Protein AF-A0A674E8T4-F1 (afdb_monomer_lite)

Organism: Salmo trutta (NCBI:txid8032)

Secondary structure (DSSP, 8-state):
------------------------HHHHHHHHHHHHHHTTT-HHHHHHHHHHHHHHHHHHHHHHHHHHHHHTT-HHHHHHHHHHHHHSS-HHHHHHHHHHHHTT-HHHHHHHHHHHHHHHHHHHT-

pLDDT: mean 82.98, std 20.86, range [30.05, 98.19]

Sequence (126 aa):
MIVTDYTLANHSVIPLTPFSTVSNRFCDDWIQAFLNAAERCNPFLLRQILENFKLKAIQDMNSLKRFIRQAESSHYALFRCCQFLQGCGNGDVLLQNAHAEHRDLPEACSIIRVLDEFLSEQQSFC

InterPro domains:
  IPR028280 Protein Njmu-R1 [PF15053] (21-121)
  IPR028280 Protein Njmu-R1 [PTHR14416] (21-124)

Structure (mmCIF, N/CA/C/O backbone):
data_AF-A0A674E8T4-F1
#
_entry.id   AF-A0A674E8T4-F1
#
loop_
_atom_site.group_PDB
_atom_site.id
_atom_site.type_symbol
_atom_site.label_atom_id
_atom_site.label_alt_id
_atom_site.label_comp_id
_atom_site.label_asym_id
_atom_site.label_entity_id
_atom_site.label_seq_id
_atom_site.pdbx_PDB_ins_code
_atom_site.Cartn_x
_atom_site.Cartn_y
_atom_site.Cartn_z
_atom_site.occupancy
_atom_site.B_iso_or_equiv
_atom_site.auth_seq_id
_atom_site.auth_comp_id
_atom_site.auth_asym_id
_atom_site.auth_atom_id
_atom_site.pdbx_PDB_model_num
ATOM 1 N N . MET A 1 1 ? 19.317 -39.666 -44.380 1.00 34.00 1 MET A N 1
ATOM 2 C CA . MET A 1 1 ? 19.408 -38.211 -44.625 1.00 34.00 1 MET A CA 1
ATOM 3 C C . MET A 1 1 ? 18.733 -37.553 -43.428 1.00 34.00 1 MET A C 1
ATOM 5 O O . MET A 1 1 ? 17.525 -37.670 -43.344 1.00 34.00 1 MET A O 1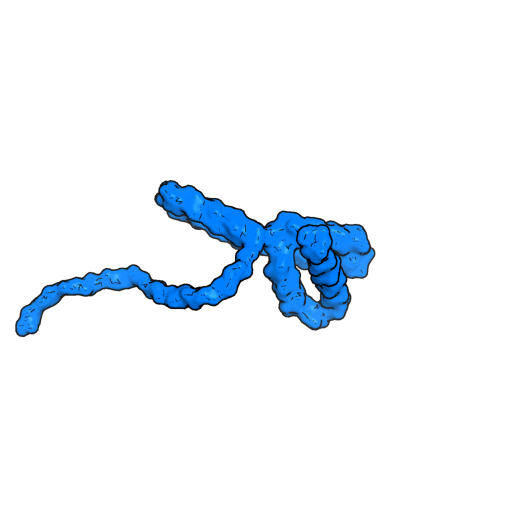
ATOM 9 N N . ILE A 1 2 ? 19.403 -37.129 -42.344 1.00 30.05 2 ILE A N 1
ATOM 10 C CA . ILE A 1 2 ? 20.431 -36.063 -42.214 1.00 30.05 2 ILE A CA 1
ATOM 11 C C . ILE A 1 2 ? 20.146 -34.936 -43.229 1.00 30.05 2 ILE A C 1
ATOM 13 O O . ILE A 1 2 ? 20.113 -35.242 -44.416 1.00 30.05 2 ILE A O 1
ATOM 17 N N . VAL A 1 3 ? 19.867 -33.675 -42.881 1.00 35.62 3 VAL A N 1
ATOM 18 C CA . VAL A 1 3 ? 20.483 -32.760 -41.897 1.00 35.62 3 VAL A CA 1
ATOM 19 C C . VAL A 1 3 ? 19.523 -31.565 -41.639 1.00 35.62 3 VAL A C 1
ATOM 21 O O . VAL A 1 3 ? 18.825 -31.173 -42.568 1.00 35.62 3 VAL A O 1
ATOM 24 N N . THR A 1 4 ? 19.512 -31.099 -40.376 1.00 40.00 4 THR A N 1
ATOM 25 C CA . THR A 1 4 ? 19.314 -29.765 -39.716 1.00 40.00 4 THR A CA 1
ATOM 26 C C . THR A 1 4 ? 18.826 -28.527 -40.519 1.00 40.00 4 THR A C 1
ATOM 28 O O . THR A 1 4 ? 18.870 -28.521 -41.737 1.00 40.00 4 THR A O 1
ATOM 31 N N . ASP A 1 5 ? 18.296 -27.409 -39.994 1.00 35.19 5 ASP A N 1
ATOM 32 C CA . ASP A 1 5 ? 18.334 -26.626 -38.736 1.00 35.19 5 ASP A CA 1
ATOM 33 C C . ASP A 1 5 ? 17.021 -25.785 -38.706 1.00 35.19 5 ASP A C 1
ATOM 35 O O . ASP A 1 5 ? 16.486 -25.474 -39.765 1.00 35.19 5 ASP A O 1
ATOM 39 N N . TYR A 1 6 ? 16.352 -25.468 -37.591 1.00 40.97 6 TYR A N 1
ATOM 40 C CA . TYR A 1 6 ? 16.745 -24.453 -36.608 1.00 40.97 6 TYR A CA 1
ATOM 41 C C . TYR A 1 6 ? 16.170 -24.791 -35.221 1.00 40.97 6 TYR A C 1
ATOM 43 O O . TYR A 1 6 ? 14.980 -24.621 -34.949 1.00 40.97 6 TYR A O 1
ATOM 51 N N . THR A 1 7 ? 17.036 -25.230 -34.314 1.00 38.22 7 THR A N 1
ATOM 52 C CA . THR A 1 7 ? 16.816 -25.169 -32.864 1.00 38.22 7 THR A CA 1
ATOM 53 C C . THR A 1 7 ? 17.249 -23.814 -32.306 1.00 38.22 7 THR A C 1
ATOM 55 O O . THR A 1 7 ? 18.311 -23.334 -32.687 1.00 38.22 7 THR A O 1
ATOM 58 N N . LEU A 1 8 ? 16.461 -23.278 -31.363 1.00 35.38 8 LEU A N 1
ATOM 59 C CA . LEU A 1 8 ? 16.812 -22.637 -30.072 1.00 35.38 8 LEU A CA 1
ATOM 60 C C . LEU A 1 8 ? 15.807 -21.504 -29.778 1.00 35.38 8 LEU A C 1
ATOM 62 O O . LEU A 1 8 ? 15.849 -20.448 -30.388 1.00 35.38 8 LEU A O 1
ATOM 66 N N . ALA A 1 9 ? 14.751 -21.773 -29.012 1.00 36.78 9 ALA A N 1
ATOM 67 C CA . ALA A 1 9 ? 14.714 -21.773 -27.543 1.00 36.78 9 ALA A CA 1
ATOM 68 C C . ALA A 1 9 ? 14.364 -20.392 -26.955 1.00 36.78 9 ALA A C 1
ATOM 70 O O . ALA A 1 9 ? 14.986 -19.386 -27.268 1.00 36.78 9 ALA A O 1
ATOM 71 N N . ASN A 1 10 ? 13.414 -20.427 -26.016 1.00 38.53 10 ASN A N 1
ATOM 72 C CA . ASN A 1 10 ? 13.090 -19.411 -25.014 1.00 38.53 10 ASN A CA 1
ATOM 73 C C . ASN A 1 10 ? 12.422 -18.117 -25.495 1.00 38.53 10 ASN A C 1
ATOM 75 O O . ASN A 1 10 ? 13.070 -17.133 -25.808 1.00 38.53 10 ASN A O 1
ATOM 79 N N . HIS A 1 11 ? 11.101 -18.062 -25.358 1.00 41.25 11 HIS A N 1
ATOM 80 C CA . HIS A 1 11 ? 10.496 -17.418 -24.191 1.00 41.25 11 HIS A CA 1
ATOM 81 C C . HIS A 1 11 ? 9.048 -17.898 -24.108 1.00 41.25 11 HIS A C 1
ATOM 83 O O . HIS A 1 11 ? 8.247 -17.680 -25.011 1.00 41.25 11 HIS A O 1
ATOM 89 N N . SER A 1 12 ? 8.728 -18.614 -23.036 1.00 34.81 12 SER A N 1
ATOM 90 C CA . SER A 1 12 ? 7.366 -18.964 -22.653 1.00 34.81 12 SER A CA 1
ATOM 91 C C . SER A 1 12 ? 6.534 -17.687 -22.534 1.00 34.81 12 SER A C 1
ATOM 93 O O . SER A 1 12 ? 6.569 -17.013 -21.505 1.00 34.81 12 SER A O 1
ATOM 95 N N . VAL A 1 13 ? 5.806 -17.344 -23.597 1.00 43.78 13 VAL A N 1
ATOM 96 C CA . VAL A 1 13 ? 4.718 -16.371 -23.539 1.00 43.78 13 VAL A CA 1
ATOM 97 C C . VAL A 1 13 ? 3.616 -17.050 -22.740 1.00 43.78 13 VAL A C 1
ATOM 99 O O . VAL A 1 13 ? 2.806 -17.805 -23.273 1.00 43.78 13 VAL A O 1
ATOM 102 N N . ILE A 1 14 ? 3.659 -16.858 -21.422 1.00 49.66 14 ILE A N 1
ATOM 103 C CA . ILE A 1 14 ? 2.528 -17.158 -20.551 1.00 49.66 14 ILE A CA 1
ATOM 104 C C . ILE A 1 14 ? 1.353 -16.372 -21.143 1.00 49.66 14 ILE A C 1
ATOM 106 O O . ILE A 1 14 ? 1.502 -15.161 -21.334 1.00 49.66 14 ILE A O 1
ATOM 110 N N . PRO A 1 15 ? 0.220 -17.011 -21.482 1.00 38.72 15 PRO A N 1
ATOM 111 C CA . PRO A 1 15 ? -0.950 -16.280 -21.931 1.00 38.72 15 PRO A CA 1
ATOM 112 C C . PRO A 1 15 ? -1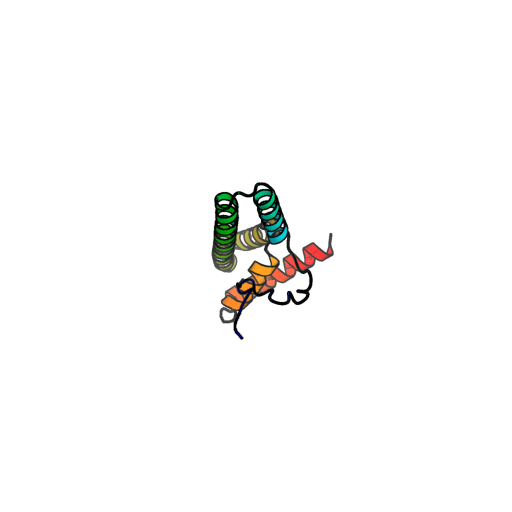.334 -15.328 -20.803 1.00 38.72 15 PRO A C 1
ATOM 114 O O . PRO A 1 15 ? -1.754 -15.769 -19.733 1.00 38.72 15 PRO A O 1
ATOM 117 N N . LEU A 1 16 ? -1.121 -14.028 -21.010 1.00 45.56 16 LEU A N 1
ATOM 118 C CA . LEU A 1 16 ? -1.639 -13.000 -20.124 1.00 45.56 16 LEU A CA 1
ATOM 119 C C . LEU A 1 16 ? -3.157 -13.081 -20.265 1.00 45.56 16 LEU A C 1
ATOM 121 O O . LEU A 1 16 ? -3.742 -12.535 -21.199 1.00 45.56 16 LEU A O 1
ATOM 125 N N . THR A 1 17 ? -3.792 -13.839 -19.373 1.00 42.47 17 THR A N 1
ATOM 126 C CA . THR A 1 17 ? -5.223 -13.710 -19.122 1.00 42.47 17 THR A CA 1
ATOM 127 C C . THR A 1 17 ? -5.514 -12.223 -18.937 1.00 42.47 17 THR A C 1
ATOM 129 O O . THR A 1 17 ? -4.685 -11.544 -18.323 1.00 42.47 17 THR A O 1
ATOM 132 N N . PRO A 1 18 ? -6.639 -11.691 -19.443 1.00 41.97 18 PRO A N 1
ATOM 133 C CA . PRO A 1 18 ? -7.019 -10.319 -19.160 1.00 41.97 18 PRO A CA 1
ATOM 134 C C . PRO A 1 18 ? -7.285 -10.238 -17.657 1.00 41.97 18 PRO A C 1
ATOM 136 O O . PRO A 1 18 ? -8.379 -10.535 -17.186 1.00 41.97 18 PRO A O 1
ATOM 139 N N . PHE A 1 19 ? -6.248 -9.914 -16.884 1.00 47.12 19 PHE A N 1
ATOM 140 C CA . PHE A 1 19 ? -6.414 -9.437 -15.530 1.00 47.12 19 PHE A CA 1
ATOM 141 C C . PHE A 1 19 ? -7.339 -8.239 -15.682 1.00 47.12 19 PHE A C 1
ATOM 143 O O . PHE A 1 19 ? -7.032 -7.317 -16.440 1.00 47.12 19 PHE A O 1
ATOM 150 N N . SER A 1 20 ? -8.512 -8.297 -15.054 1.00 46.38 20 SER A N 1
ATOM 151 C CA . SER A 1 20 ? -9.352 -7.117 -14.886 1.00 46.38 20 SER A CA 1
ATOM 152 C C . SER A 1 20 ? -8.431 -5.960 -14.510 1.00 46.38 20 SER A C 1
ATOM 154 O O . SER A 1 20 ? -7.648 -6.102 -13.571 1.00 46.38 20 SER A O 1
ATOM 156 N N . THR A 1 21 ? -8.469 -4.886 -15.297 1.00 53.47 21 THR A N 1
ATOM 157 C CA . THR A 1 21 ? -7.598 -3.704 -15.237 1.00 53.47 21 THR A CA 1
ATOM 158 C C . THR A 1 21 ? -7.844 -2.898 -13.963 1.00 53.47 21 THR A C 1
ATOM 160 O O . THR A 1 21 ? -8.253 -1.742 -14.011 1.00 53.47 21 THR A O 1
ATOM 163 N N . VAL A 1 22 ? -7.651 -3.523 -12.809 1.00 74.44 22 VAL A N 1
ATOM 164 C CA . VAL A 1 22 ? -7.633 -2.856 -11.517 1.00 74.44 22 VAL A CA 1
ATOM 165 C C . VAL A 1 22 ? -6.169 -2.522 -11.265 1.00 74.44 22 VAL A C 1
ATOM 167 O O . VAL A 1 22 ? -5.413 -3.329 -10.731 1.00 74.44 22 VAL A O 1
ATOM 170 N N . SER A 1 23 ? -5.758 -1.365 -11.783 1.00 83.31 23 SER A N 1
ATOM 171 C CA . SER A 1 23 ? -4.498 -0.719 -11.415 1.00 83.31 23 SER A CA 1
ATOM 172 C C . SER A 1 23 ? -4.790 0.351 -10.371 1.00 83.31 23 SER A C 1
ATOM 174 O O . SER A 1 23 ? -5.898 0.889 -10.312 1.00 83.31 23 SER A O 1
ATOM 176 N N . ASN A 1 24 ? -3.794 0.666 -9.555 1.00 91.75 24 ASN A N 1
ATOM 177 C CA . ASN A 1 24 ? -3.833 1.787 -8.630 1.00 91.75 24 ASN A CA 1
ATOM 178 C C . ASN A 1 24 ? -2.675 2.746 -8.936 1.00 91.75 24 ASN A C 1
ATOM 180 O O . ASN A 1 24 ? -1.723 2.393 -9.637 1.00 91.75 24 ASN A O 1
ATOM 184 N N . ARG A 1 25 ? -2.744 3.965 -8.384 1.00 94.62 25 ARG A N 1
ATOM 185 C CA . ARG A 1 25 ? -1.741 5.017 -8.631 1.00 94.62 25 ARG A CA 1
ATOM 186 C C . ARG A 1 25 ? -0.318 4.526 -8.365 1.00 94.62 25 ARG A C 1
ATOM 188 O O . ARG A 1 25 ? 0.596 4.878 -9.097 1.00 94.62 25 ARG A O 1
ATOM 195 N N . PHE A 1 26 ? -0.132 3.696 -7.340 1.00 95.50 26 PHE A N 1
ATOM 196 C CA . PHE A 1 26 ? 1.170 3.119 -7.036 1.00 95.50 26 PHE A CA 1
ATOM 197 C C . PHE A 1 26 ? 1.702 2.267 -8.193 1.00 95.50 26 PHE A C 1
ATOM 199 O O . PHE A 1 26 ? 2.816 2.494 -8.661 1.00 95.50 26 PHE A O 1
ATOM 206 N N . CYS A 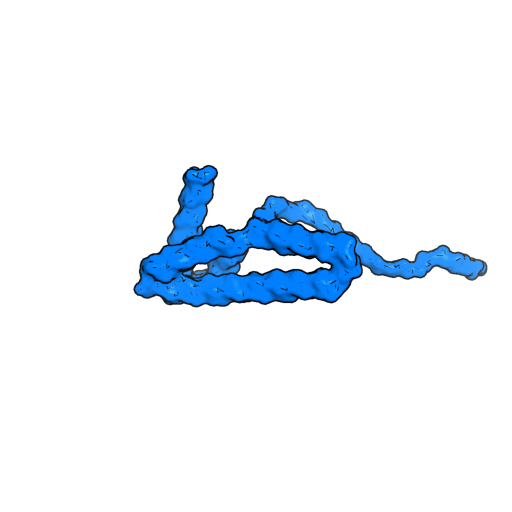1 27 ? 0.915 1.310 -8.685 1.00 94.44 27 CYS A N 1
ATOM 207 C CA . CYS A 1 27 ? 1.289 0.491 -9.834 1.00 94.44 27 CYS A CA 1
ATOM 208 C C . CYS A 1 27 ? 1.537 1.336 -11.090 1.00 94.44 27 CYS A C 1
ATOM 210 O O . CYS A 1 27 ? 2.529 1.091 -11.779 1.00 94.44 27 CYS A O 1
ATOM 212 N N . ASP A 1 28 ? 0.697 2.342 -11.345 1.00 95.62 28 ASP A N 1
ATOM 213 C CA . ASP A 1 28 ? 0.830 3.243 -12.493 1.00 95.62 28 ASP A CA 1
ATOM 214 C C . ASP A 1 28 ? 2.144 4.044 -12.444 1.00 95.62 28 ASP A C 1
ATOM 216 O O . ASP A 1 28 ? 2.894 4.075 -13.421 1.00 95.62 28 ASP A O 1
ATOM 220 N N . ASP A 1 29 ? 2.495 4.618 -11.292 1.00 96.31 29 ASP A N 1
ATOM 221 C CA . ASP A 1 29 ? 3.740 5.376 -11.123 1.00 96.31 29 ASP A CA 1
ATOM 222 C C . ASP A 1 29 ? 4.977 4.491 -11.371 1.00 96.31 29 ASP A C 1
ATOM 224 O O . ASP A 1 29 ? 5.925 4.880 -12.066 1.00 96.31 29 ASP A O 1
ATOM 228 N N . TRP A 1 30 ? 4.968 3.265 -10.837 1.00 96.88 30 TRP A N 1
ATOM 229 C CA . TRP A 1 30 ? 6.093 2.339 -10.965 1.00 96.88 30 TRP A CA 1
ATOM 230 C C . TRP A 1 30 ? 6.217 1.729 -12.361 1.00 96.88 30 TRP A C 1
ATOM 232 O O . TRP A 1 30 ? 7.344 1.583 -12.847 1.00 96.88 30 TRP A O 1
ATOM 242 N N . ILE A 1 31 ? 5.106 1.402 -13.032 1.00 95.75 31 ILE A N 1
ATOM 243 C CA . ILE A 1 31 ? 5.165 0.896 -14.408 1.00 95.75 31 ILE A CA 1
ATOM 244 C C . ILE A 1 31 ? 5.643 1.989 -15.365 1.00 95.75 31 ILE A C 1
ATOM 246 O O . ILE A 1 31 ? 6.480 1.710 -16.221 1.00 95.75 31 ILE A O 1
ATOM 250 N N . GLN A 1 32 ? 5.216 3.243 -15.177 1.00 95.19 32 GLN A N 1
ATOM 251 C CA . GLN A 1 32 ? 5.715 4.370 -15.969 1.00 95.19 32 GLN A CA 1
ATOM 252 C C . GLN A 1 32 ? 7.220 4.581 -15.762 1.00 95.19 32 GLN A C 1
ATOM 254 O O . GLN A 1 32 ? 7.969 4.698 -16.734 1.00 95.19 32 GLN A O 1
ATOM 259 N N . ALA A 1 33 ? 7.705 4.557 -14.515 1.00 95.38 33 ALA A N 1
ATOM 260 C CA . ALA A 1 33 ? 9.140 4.639 -14.235 1.00 95.38 33 ALA A CA 1
ATOM 261 C C . ALA A 1 33 ? 9.926 3.500 -14.911 1.00 95.38 33 ALA A C 1
ATOM 263 O O . ALA A 1 33 ? 10.987 3.734 -15.495 1.00 95.38 33 ALA A O 1
ATOM 264 N N . PHE A 1 34 ? 9.393 2.277 -14.859 1.00 95.25 34 PHE A N 1
ATOM 265 C CA . PHE A 1 34 ? 10.008 1.103 -15.467 1.00 95.25 34 PHE A CA 1
ATOM 266 C C . PHE A 1 34 ? 10.078 1.207 -16.997 1.00 95.25 34 PHE A C 1
ATOM 268 O O . PHE A 1 34 ? 11.143 0.976 -17.570 1.00 95.25 34 PHE A O 1
ATOM 275 N N . LEU A 1 35 ? 8.988 1.608 -17.659 1.00 94.75 35 LEU A N 1
ATOM 276 C CA . LEU A 1 35 ? 8.945 1.795 -19.114 1.00 94.75 35 LEU A CA 1
ATOM 277 C C . LEU A 1 35 ? 9.930 2.881 -19.572 1.00 94.75 35 LEU A C 1
ATOM 279 O O . LEU A 1 35 ? 10.738 2.634 -20.465 1.00 94.75 35 LEU A O 1
ATOM 283 N N . ASN A 1 36 ? 9.975 4.020 -18.877 1.00 92.81 36 ASN A N 1
ATOM 284 C CA . ASN A 1 36 ? 10.930 5.101 -19.154 1.00 92.81 36 ASN A CA 1
ATOM 285 C C . ASN A 1 36 ? 12.400 4.656 -19.022 1.00 92.81 36 ASN A C 1
ATOM 287 O O . ASN A 1 36 ? 13.290 5.180 -19.697 1.00 92.81 36 ASN A O 1
ATOM 291 N N . ALA A 1 37 ? 12.691 3.708 -18.127 1.00 92.69 37 ALA A N 1
ATOM 292 C CA . ALA A 1 37 ? 14.019 3.112 -18.000 1.00 92.69 37 ALA A CA 1
ATOM 293 C C . ALA A 1 37 ? 14.303 2.059 -19.079 1.00 92.69 37 ALA A C 1
ATOM 295 O O . ALA A 1 37 ? 15.451 1.932 -19.518 1.00 92.69 37 ALA A O 1
ATOM 296 N N . ALA A 1 38 ? 13.276 1.327 -19.515 1.00 91.62 38 ALA A N 1
ATOM 297 C CA . ALA A 1 38 ? 13.376 0.329 -20.573 1.00 91.62 38 ALA A CA 1
ATOM 298 C C . ALA A 1 38 ? 13.695 0.978 -21.924 1.00 91.62 38 ALA A C 1
ATOM 300 O O . ALA A 1 38 ? 14.568 0.485 -22.632 1.00 91.62 38 ALA A O 1
ATOM 301 N N . GLU A 1 39 ? 13.091 2.131 -22.229 1.00 92.88 39 GLU A N 1
ATOM 302 C CA . GLU A 1 39 ? 13.410 2.936 -23.420 1.00 92.88 39 GLU A CA 1
ATOM 303 C C . GLU A 1 39 ? 14.887 3.354 -23.482 1.00 92.88 39 GLU A C 1
ATOM 305 O O . GLU A 1 39 ? 15.459 3.518 -24.557 1.00 92.88 39 GLU A O 1
ATOM 310 N N . ARG A 1 40 ? 15.537 3.487 -22.320 1.00 90.62 40 ARG A N 1
ATOM 311 C CA . ARG A 1 40 ? 16.966 3.815 -22.202 1.00 90.62 40 ARG A CA 1
ATOM 312 C C . ARG A 1 40 ? 17.873 2.584 -22.285 1.00 90.62 40 ARG A C 1
ATOM 314 O O . ARG A 1 40 ? 19.087 2.734 -22.156 1.00 90.62 40 ARG A O 1
ATOM 321 N N . CYS A 1 41 ? 17.306 1.384 -22.447 1.00 88.69 41 CYS A N 1
ATOM 322 C CA . CYS A 1 41 ? 18.007 0.101 -22.531 1.00 88.69 41 CYS A CA 1
ATOM 323 C C . CYS A 1 41 ? 19.050 -0.110 -21.416 1.00 88.69 41 CYS A C 1
ATOM 325 O O . CYS A 1 41 ? 20.125 -0.648 -21.674 1.00 88.69 41 CYS A O 1
ATOM 327 N N . ASN A 1 42 ? 18.760 0.324 -20.180 1.00 90.00 42 ASN A N 1
ATOM 328 C CA . ASN A 1 42 ? 19.683 0.218 -19.044 1.00 90.00 42 ASN A CA 1
ATOM 329 C C . ASN A 1 42 ? 19.238 -0.882 -18.054 1.00 90.00 42 ASN A C 1
ATOM 331 O O . ASN A 1 42 ? 18.365 -0.635 -17.216 1.00 90.00 42 ASN A O 1
ATOM 335 N N . PRO A 1 43 ? 19.864 -2.077 -18.072 1.00 92.88 43 PRO A N 1
ATOM 336 C CA . PRO A 1 43 ? 19.466 -3.192 -17.210 1.00 92.88 43 PRO A CA 1
ATOM 337 C C . PRO A 1 43 ? 19.664 -2.923 -15.714 1.00 92.88 43 PRO A C 1
ATOM 339 O O . PRO A 1 43 ? 18.910 -3.436 -14.887 1.00 92.88 43 PRO A O 1
ATOM 342 N N . PHE A 1 44 ? 20.666 -2.116 -15.347 1.00 95.38 44 PHE A N 1
ATOM 343 C CA . PHE A 1 44 ? 20.918 -1.764 -13.950 1.00 95.38 44 PHE A CA 1
ATOM 344 C C . PHE A 1 44 ? 19.804 -0.867 -13.406 1.00 95.38 44 PHE A C 1
ATOM 346 O O . PHE A 1 44 ? 19.295 -1.112 -12.313 1.00 95.38 44 PHE A O 1
ATOM 353 N N . LEU A 1 45 ? 19.377 0.120 -14.199 1.00 94.56 45 LEU A N 1
ATOM 354 C CA . LEU A 1 45 ? 18.275 1.006 -13.835 1.00 94.56 45 LEU A CA 1
ATOM 355 C C . LEU A 1 45 ? 16.956 0.235 -13.692 1.00 94.56 45 LEU A C 1
ATOM 357 O O . LEU A 1 45 ? 16.239 0.440 -12.716 1.00 94.56 45 LEU A O 1
ATOM 361 N N . LEU A 1 46 ? 16.669 -0.703 -14.602 1.00 96.00 46 LEU A N 1
ATOM 362 C CA . LEU A 1 46 ? 15.493 -1.577 -14.498 1.00 96.00 46 LEU A CA 1
ATOM 363 C C . LEU A 1 46 ? 15.496 -2.376 -13.193 1.00 96.00 46 LEU A C 1
ATOM 365 O O . LEU A 1 46 ? 14.501 -2.392 -12.467 1.00 96.00 46 LEU A O 1
ATOM 369 N N . ARG A 1 47 ? 16.633 -2.997 -12.854 1.00 96.88 47 ARG A N 1
ATOM 370 C CA . ARG A 1 47 ? 16.785 -3.717 -11.586 1.00 96.88 47 ARG A CA 1
ATOM 371 C C . ARG A 1 47 ? 16.577 -2.789 -10.391 1.00 96.88 47 ARG A C 1
ATOM 373 O O . ARG A 1 47 ? 15.869 -3.159 -9.462 1.00 96.88 47 ARG A O 1
ATOM 380 N N . GLN A 1 48 ? 17.165 -1.597 -10.413 1.00 97.50 48 GLN A N 1
ATOM 381 C CA . GLN A 1 48 ? 17.034 -0.626 -9.329 1.00 97.50 48 GLN A CA 1
ATOM 382 C C . GLN A 1 48 ? 15.578 -0.197 -9.112 1.00 97.50 48 GLN A C 1
ATOM 384 O O . GLN A 1 48 ? 15.135 -0.113 -7.970 1.00 97.50 48 GLN A O 1
ATOM 389 N N . ILE A 1 49 ? 14.817 0.031 -10.184 1.00 97.50 49 ILE A N 1
ATOM 390 C CA . ILE A 1 49 ? 13.391 0.371 -10.099 1.00 97.50 49 ILE A CA 1
ATOM 391 C C . ILE A 1 49 ? 12.600 -0.772 -9.459 1.00 97.50 49 ILE A C 1
ATOM 393 O O . ILE A 1 49 ? 11.832 -0.524 -8.534 1.00 97.50 49 ILE A O 1
ATOM 397 N N . LEU A 1 50 ? 12.826 -2.021 -9.881 1.00 97.19 50 LEU A N 1
ATOM 398 C CA . LEU A 1 50 ? 12.147 -3.185 -9.297 1.00 97.19 50 LEU A CA 1
ATOM 399 C C . LEU A 1 50 ? 12.494 -3.394 -7.818 1.00 97.19 50 LEU A C 1
ATOM 401 O O . LEU A 1 50 ? 11.617 -3.715 -7.017 1.00 97.19 50 LEU A O 1
ATOM 405 N N . GLU A 1 51 ? 13.756 -3.210 -7.433 1.00 98.19 51 GLU A N 1
ATOM 406 C CA . GLU A 1 51 ? 14.160 -3.309 -6.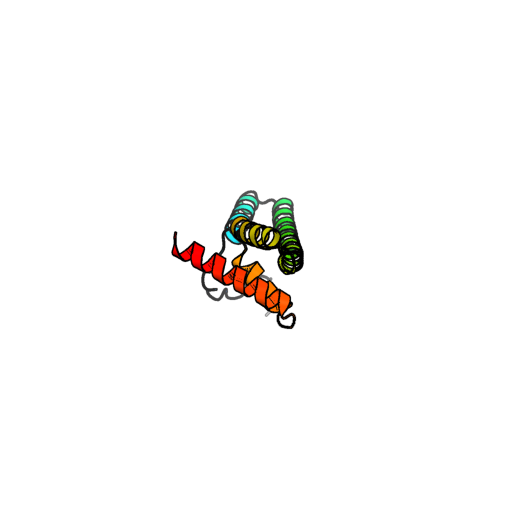028 1.00 98.19 51 GLU A CA 1
ATOM 407 C C . GLU A 1 51 ? 13.558 -2.173 -5.188 1.00 98.19 51 GLU A C 1
ATOM 409 O O . GLU A 1 51 ? 13.050 -2.422 -4.096 1.00 98.19 51 GLU A O 1
ATOM 414 N N . ASN A 1 52 ? 13.508 -0.947 -5.715 1.00 98.06 52 ASN A N 1
ATOM 415 C CA . ASN A 1 52 ? 12.864 0.174 -5.032 1.00 98.06 52 ASN A CA 1
ATOM 416 C C . ASN A 1 52 ? 11.345 -0.015 -4.902 1.00 98.06 52 ASN A C 1
ATOM 418 O O . ASN A 1 52 ? 10.793 0.287 -3.844 1.00 98.06 52 ASN A O 1
ATOM 422 N N . PHE A 1 53 ? 10.684 -0.565 -5.924 1.00 97.69 53 PHE A N 1
ATOM 423 C CA . PHE A 1 53 ? 9.271 -0.946 -5.873 1.00 97.69 53 PHE A CA 1
ATOM 424 C C . PHE A 1 53 ? 9.009 -1.923 -4.721 1.00 97.69 53 PHE A C 1
ATOM 426 O O . PHE A 1 53 ? 8.158 -1.667 -3.866 1.00 97.69 53 PHE A O 1
ATOM 433 N N . LYS A 1 54 ? 9.794 -3.010 -4.646 1.00 97.12 54 LYS A N 1
ATOM 434 C CA . LYS A 1 54 ? 9.689 -4.002 -3.563 1.00 97.12 54 LYS A CA 1
ATOM 435 C C . LYS A 1 54 ? 9.903 -3.356 -2.198 1.00 97.12 54 LYS A C 1
ATOM 437 O O . LYS A 1 54 ? 9.101 -3.561 -1.289 1.00 97.12 54 LYS A O 1
ATOM 442 N N . LEU A 1 55 ? 10.974 -2.572 -2.053 1.00 98.19 55 LEU A N 1
ATOM 443 C CA . LEU A 1 55 ? 11.302 -1.896 -0.798 1.00 98.19 55 LEU A CA 1
ATOM 444 C C . LEU A 1 55 ? 10.170 -0.977 -0.349 1.00 98.19 55 LEU A C 1
ATOM 446 O O . LEU A 1 55 ? 9.790 -1.011 0.820 1.00 98.19 55 LEU A O 1
ATOM 450 N N . LYS A 1 56 ? 9.602 -0.199 -1.270 1.00 97.75 56 LYS A N 1
ATOM 451 C CA . LYS A 1 56 ? 8.501 0.711 -0.972 1.00 97.75 56 LYS A CA 1
ATOM 452 C C . LYS A 1 56 ? 7.237 -0.042 -0.547 1.00 97.75 56 LYS A C 1
ATOM 454 O O . LYS A 1 56 ? 6.653 0.318 0.470 1.00 97.75 56 LYS A O 1
ATOM 459 N N . ALA A 1 57 ? 6.867 -1.120 -1.240 1.00 96.75 57 ALA A N 1
ATOM 460 C CA . ALA A 1 57 ? 5.724 -1.952 -0.853 1.00 96.75 57 ALA A CA 1
ATOM 461 C C . ALA A 1 57 ? 5.897 -2.556 0.556 1.00 96.75 57 ALA A C 1
ATOM 463 O O . ALA A 1 57 ? 4.976 -2.527 1.374 1.00 96.75 57 ALA A O 1
ATOM 464 N N . ILE A 1 58 ? 7.102 -3.042 0.875 1.00 96.62 58 ILE A N 1
ATOM 465 C CA . ILE A 1 58 ? 7.438 -3.565 2.208 1.00 96.62 58 ILE A CA 1
ATOM 466 C C . ILE A 1 58 ? 7.355 -2.460 3.270 1.00 96.62 58 ILE A C 1
ATOM 468 O O . ILE A 1 58 ? 6.807 -2.673 4.354 1.00 96.62 58 ILE A O 1
ATOM 472 N N . GLN A 1 59 ? 7.903 -1.277 2.983 1.00 97.69 59 GLN A N 1
ATOM 473 C CA . GLN A 1 59 ? 7.864 -0.129 3.893 1.00 97.69 59 GLN A CA 1
ATOM 474 C C . GLN A 1 59 ? 6.434 0.321 4.180 1.00 97.69 59 GLN A C 1
ATOM 476 O O . GLN A 1 59 ? 6.094 0.570 5.339 1.00 97.69 59 GLN A O 1
ATOM 481 N N . ASP A 1 60 ? 5.603 0.398 3.147 1.00 97.69 60 ASP A N 1
ATOM 482 C CA . ASP A 1 60 ? 4.215 0.815 3.273 1.00 97.69 60 ASP A CA 1
ATOM 483 C C . ASP A 1 60 ? 3.408 -0.200 4.098 1.00 97.69 60 ASP A C 1
ATOM 485 O O . ASP A 1 60 ? 2.703 0.192 5.030 1.00 97.69 60 ASP A O 1
ATOM 489 N N . MET A 1 61 ? 3.612 -1.503 3.876 1.00 96.44 61 MET A N 1
ATOM 490 C CA . MET A 1 61 ? 2.990 -2.556 4.687 1.00 96.44 61 MET A CA 1
ATOM 491 C C . MET A 1 61 ? 3.412 -2.493 6.161 1.00 96.44 61 MET A C 1
ATOM 493 O O . MET A 1 61 ? 2.585 -2.560 7.070 1.00 96.44 61 MET A O 1
ATOM 497 N N . ASN A 1 62 ? 4.709 -2.326 6.426 1.00 96.88 62 ASN A N 1
ATOM 498 C CA . ASN A 1 62 ? 5.220 -2.205 7.792 1.00 96.88 62 ASN A CA 1
ATOM 499 C C . ASN A 1 62 ? 4.698 -0.947 8.496 1.00 96.88 62 ASN A C 1
ATOM 501 O O . ASN A 1 62 ? 4.452 -0.967 9.705 1.00 96.88 62 ASN A O 1
ATOM 505 N N . SER A 1 63 ? 4.531 0.142 7.747 1.00 97.19 63 SER A N 1
ATOM 506 C CA . SER A 1 63 ? 3.958 1.383 8.263 1.00 97.19 63 SER A CA 1
ATOM 507 C C . SER A 1 63 ? 2.489 1.178 8.630 1.00 97.19 63 SER A C 1
ATOM 509 O O . SER A 1 63 ? 2.101 1.516 9.747 1.00 97.19 63 SER A O 1
ATOM 511 N N . LEU A 1 64 ? 1.706 0.526 7.763 1.00 96.44 64 LEU A N 1
ATOM 512 C CA . LEU A 1 64 ? 0.312 0.179 8.042 1.00 96.44 64 LEU A CA 1
ATOM 513 C C . LEU A 1 64 ? 0.175 -0.684 9.303 1.00 96.44 64 LEU A C 1
ATOM 515 O O . LEU A 1 64 ? -0.588 -0.334 10.199 1.00 96.44 64 LEU A O 1
ATOM 519 N N . LYS A 1 65 ? 0.971 -1.752 9.433 1.00 94.38 65 LYS A N 1
ATOM 520 C CA . LYS A 1 65 ? 0.982 -2.614 10.634 1.00 94.38 65 LYS A CA 1
ATOM 521 C C . LYS A 1 65 ? 1.198 -1.820 11.919 1.00 94.38 65 LYS A C 1
ATOM 523 O O . LYS A 1 65 ? 0.555 -2.072 12.936 1.00 94.38 65 LYS A O 1
ATOM 528 N N . ARG A 1 66 ? 2.117 -0.852 11.886 1.00 96.00 66 ARG A N 1
ATOM 529 C CA . ARG A 1 66 ? 2.385 0.027 13.030 1.00 96.00 66 ARG A CA 1
ATOM 530 C C . ARG A 1 66 ? 1.220 0.967 13.309 1.00 96.00 66 ARG A C 1
ATOM 532 O O . ARG A 1 66 ? 0.909 1.173 14.479 1.00 96.00 66 ARG A O 1
ATOM 539 N N . PHE A 1 67 ? 0.598 1.525 12.273 1.00 95.81 67 PHE A N 1
ATOM 540 C CA . PHE A 1 67 ? -0.561 2.395 12.435 1.00 95.81 67 PHE A CA 1
ATOM 541 C C . PHE A 1 67 ? -1.766 1.652 13.008 1.00 95.81 67 PHE A C 1
ATOM 543 O O . PHE A 1 67 ? -2.361 2.167 13.946 1.00 95.81 67 PHE A O 1
ATOM 550 N N . ILE A 1 68 ? -2.078 0.445 12.524 1.00 94.50 68 ILE A N 1
ATOM 551 C CA . ILE A 1 68 ? -3.200 -0.368 13.027 1.00 94.50 68 ILE A CA 1
ATOM 552 C C . ILE A 1 68 ? -3.051 -0.609 14.532 1.00 94.50 68 ILE A C 1
ATOM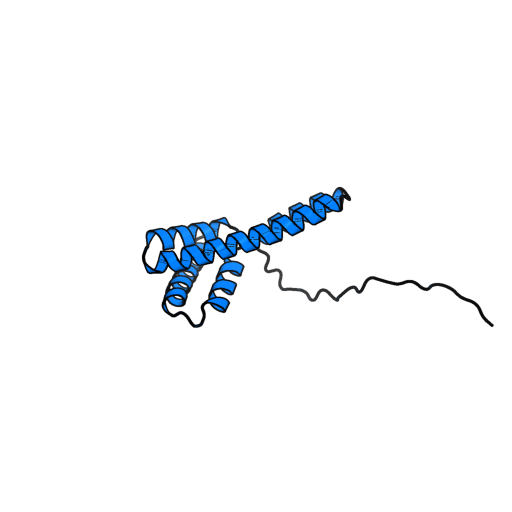 554 O O . ILE A 1 68 ? -3.950 -0.271 15.293 1.00 94.50 68 ILE A O 1
ATOM 558 N N . ARG A 1 69 ? -1.873 -1.063 14.977 1.00 94.00 69 ARG A N 1
ATOM 559 C CA . ARG A 1 69 ? -1.598 -1.273 16.410 1.00 94.00 69 ARG A CA 1
ATOM 560 C C . ARG A 1 69 ? -1.733 0.004 17.241 1.00 94.00 69 ARG A C 1
ATOM 562 O O . ARG A 1 69 ? -2.173 -0.035 18.380 1.00 94.00 69 ARG A O 1
ATOM 569 N N . GLN A 1 70 ? -1.326 1.154 16.702 1.00 94.88 70 GLN A N 1
ATOM 570 C CA . GLN A 1 70 ? -1.465 2.432 17.412 1.00 94.88 70 GLN A CA 1
ATOM 571 C C . GLN A 1 70 ? -2.919 2.916 17.446 1.00 94.88 70 GLN A C 1
ATOM 573 O O . GLN A 1 70 ? -3.340 3.527 18.427 1.00 94.88 70 GLN A O 1
ATOM 578 N N . ALA A 1 71 ? -3.685 2.643 16.391 1.00 95.38 71 ALA A N 1
ATOM 579 C CA . ALA A 1 71 ? -5.075 3.051 16.259 1.00 95.38 71 ALA A CA 1
ATOM 580 C C . ALA A 1 71 ? -5.994 2.365 17.282 1.00 95.38 71 ALA A C 1
ATOM 582 O O . ALA A 1 71 ? -6.986 2.970 17.676 1.00 95.38 71 ALA A O 1
ATOM 583 N N . GLU A 1 72 ? -5.617 1.189 17.796 1.00 91.88 72 GLU A N 1
ATOM 584 C CA . GLU A 1 72 ? -6.313 0.513 18.906 1.00 91.88 72 GLU A CA 1
ATOM 585 C C . GLU A 1 72 ? -6.441 1.395 20.162 1.00 91.88 72 GLU A C 1
ATOM 587 O O . GLU A 1 72 ? -7.395 1.262 20.923 1.00 91.88 72 GLU A O 1
ATOM 592 N N . SER A 1 73 ? -5.496 2.318 20.381 1.00 92.69 73 SER A N 1
ATOM 593 C CA . SER A 1 73 ? -5.454 3.183 21.571 1.00 92.69 73 SER A CA 1
ATOM 594 C C . SER A 1 73 ? -5.513 4.682 21.261 1.00 92.69 73 SER A C 1
ATOM 596 O O . SER A 1 73 ? -5.509 5.502 22.181 1.00 92.69 73 SER A O 1
ATOM 598 N N . SER A 1 74 ? -5.562 5.077 19.983 1.00 94.25 74 SER A N 1
ATOM 599 C CA . SER A 1 74 ? -5.465 6.482 19.581 1.00 94.25 74 SER A CA 1
ATOM 600 C C . SER A 1 74 ? -6.242 6.795 18.305 1.00 94.25 74 SER A C 1
ATOM 602 O O . SER A 1 74 ? -5.832 6.450 17.196 1.00 94.25 74 SER A O 1
ATOM 604 N N . HIS A 1 75 ? -7.309 7.586 18.446 1.00 92.50 75 HIS A N 1
ATOM 605 C CA . HIS A 1 75 ? -8.055 8.135 17.308 1.00 92.50 75 HIS A CA 1
ATOM 606 C C . HIS A 1 75 ? -7.187 9.025 16.403 1.00 92.50 75 HIS A C 1
ATOM 608 O O . HIS A 1 75 ? -7.406 9.084 15.195 1.00 92.50 75 HIS A O 1
ATOM 614 N N . TYR A 1 76 ? -6.165 9.692 16.954 1.00 94.19 76 TYR A N 1
ATOM 615 C CA . TYR A 1 76 ? -5.213 10.445 16.136 1.00 94.19 76 TYR A CA 1
ATOM 616 C C . TYR A 1 76 ? -4.373 9.508 15.258 1.00 94.19 76 TYR A C 1
ATOM 618 O O . TYR A 1 76 ? -4.170 9.791 14.079 1.00 94.19 76 TYR A O 1
ATOM 626 N N . ALA A 1 77 ? -3.926 8.368 15.795 1.00 94.88 77 ALA A N 1
ATOM 627 C CA . ALA A 1 77 ? -3.219 7.362 15.004 1.00 94.88 77 ALA A CA 1
ATOM 628 C C . ALA A 1 77 ? -4.121 6.738 13.928 1.00 94.88 77 ALA A C 1
ATOM 630 O O . ALA A 1 77 ? -3.656 6.529 12.808 1.00 94.88 77 ALA A O 1
ATOM 631 N N . LEU A 1 78 ? -5.408 6.524 14.228 1.00 94.19 78 LEU A N 1
ATOM 632 C CA . LEU A 1 78 ? -6.404 6.091 13.243 1.00 94.19 78 LEU A CA 1
ATOM 633 C C . LEU A 1 78 ? -6.515 7.089 12.081 1.00 94.19 78 LEU A C 1
ATOM 635 O O . LEU A 1 78 ? -6.378 6.704 10.924 1.00 94.19 78 LEU A O 1
ATOM 639 N N . PHE A 1 79 ? -6.655 8.384 12.377 1.00 94.00 79 PHE A N 1
ATOM 640 C CA . PHE A 1 79 ? -6.686 9.428 11.349 1.00 94.00 79 PHE A CA 1
ATOM 641 C C . PHE A 1 79 ? -5.403 9.453 10.501 1.00 94.00 79 PHE A C 1
ATOM 643 O O . PHE A 1 79 ? -5.461 9.532 9.274 1.00 94.00 79 PHE A O 1
ATOM 650 N N . ARG A 1 80 ? -4.231 9.326 11.135 1.00 95.56 80 ARG A N 1
ATOM 651 C CA . ARG A 1 80 ? -2.941 9.239 10.428 1.00 95.56 80 ARG A CA 1
ATOM 652 C C . ARG A 1 80 ? -2.857 8.006 9.526 1.00 95.56 80 ARG A C 1
ATOM 654 O O . ARG A 1 80 ? -2.277 8.103 8.446 1.00 95.56 80 ARG A O 1
ATOM 661 N N . CYS A 1 81 ? -3.450 6.889 9.944 1.00 96.50 81 CYS A N 1
ATOM 662 C CA . CYS A 1 81 ? -3.582 5.686 9.128 1.00 96.50 81 CYS A CA 1
ATOM 663 C C . CYS A 1 81 ? -4.418 5.961 7.868 1.00 96.50 81 CYS A C 1
ATOM 665 O O . CYS A 1 81 ? -3.958 5.668 6.765 1.00 96.50 81 CYS A O 1
ATOM 667 N N . CYS A 1 82 ? -5.582 6.613 8.005 1.00 94.44 82 CYS A N 1
ATOM 668 C CA . CYS A 1 82 ? -6.413 7.016 6.863 1.00 94.44 82 CYS A CA 1
ATOM 669 C C . CYS A 1 82 ? -5.631 7.890 5.876 1.00 94.44 82 CYS A C 1
ATOM 671 O O . CYS A 1 82 ? -5.592 7.599 4.681 1.00 94.44 82 CYS A O 1
ATOM 673 N N . GLN A 1 83 ? -4.960 8.936 6.373 1.00 95.00 83 GLN A N 1
ATOM 674 C CA . GLN A 1 83 ? -4.166 9.837 5.531 1.00 95.00 83 GLN A CA 1
ATOM 675 C C . GLN A 1 83 ? -3.047 9.096 4.789 1.00 95.00 83 GLN A C 1
ATOM 677 O O . GLN A 1 83 ? -2.789 9.359 3.615 1.00 95.00 83 GLN A O 1
ATOM 682 N N . PHE A 1 84 ? -2.384 8.156 5.465 1.00 96.94 84 PHE A N 1
ATOM 683 C CA . PHE A 1 84 ? -1.360 7.318 4.852 1.00 96.94 84 PHE A CA 1
ATOM 684 C C . PHE A 1 84 ? -1.938 6.449 3.723 1.00 96.94 84 PHE A C 1
ATOM 686 O O . PHE A 1 84 ? -1.383 6.437 2.623 1.00 96.94 84 PHE A O 1
ATOM 693 N N . LEU A 1 85 ? -3.068 5.776 3.961 1.00 95.81 85 LEU A N 1
ATOM 694 C CA . LEU A 1 85 ? -3.720 4.909 2.975 1.00 95.81 85 LEU A CA 1
ATOM 695 C C . LEU A 1 85 ? -4.179 5.689 1.733 1.00 95.81 85 LEU A C 1
ATOM 697 O O . LEU A 1 85 ? -3.962 5.229 0.614 1.00 95.81 85 LEU A O 1
ATOM 701 N N . GLN A 1 86 ? -4.702 6.906 1.905 1.00 93.12 86 GLN A N 1
ATO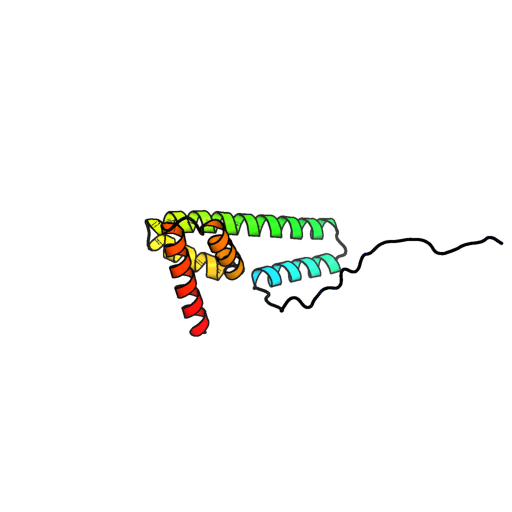M 702 C CA . GLN A 1 86 ? -5.057 7.806 0.796 1.00 93.12 86 GLN A CA 1
ATOM 703 C C . GLN A 1 86 ? -3.821 8.299 0.017 1.00 93.12 86 GLN A C 1
ATOM 705 O O . GLN A 1 86 ? -3.830 8.431 -1.213 1.00 93.12 86 GLN A O 1
ATOM 710 N N . GLY A 1 87 ? -2.730 8.581 0.733 1.00 94.06 87 GLY A N 1
ATOM 711 C CA . GLY A 1 87 ? -1.519 9.170 0.166 1.00 94.06 87 GLY A CA 1
ATOM 712 C C . GLY A 1 87 ? -0.602 8.178 -0.552 1.00 94.06 87 GLY A C 1
ATOM 713 O O . GLY A 1 87 ? 0.022 8.537 -1.549 1.00 94.06 87 GLY A O 1
ATOM 714 N N . CYS A 1 88 ? -0.526 6.925 -0.099 1.00 94.94 88 CYS A N 1
ATOM 715 C CA . CYS A 1 88 ? 0.452 5.960 -0.619 1.00 94.94 88 CYS A CA 1
ATOM 716 C C . CYS A 1 88 ? 0.146 5.445 -2.036 1.00 94.94 88 CYS A C 1
ATOM 718 O O . CYS A 1 88 ? 1.032 4.903 -2.687 1.00 94.94 88 CYS A O 1
ATOM 720 N N . GLY A 1 89 ? -1.090 5.614 -2.522 1.00 93.69 89 GLY A N 1
ATOM 721 C CA . GLY A 1 89 ? -1.510 5.164 -3.855 1.00 93.69 89 GLY A CA 1
ATOM 722 C C . GLY A 1 89 ? -1.709 3.650 -3.990 1.00 93.69 89 GLY A C 1
ATOM 723 O O . GLY A 1 89 ? -2.117 3.214 -5.058 1.00 93.69 89 GLY A O 1
ATOM 724 N N . ASN A 1 90 ? -1.442 2.882 -2.925 1.00 94.69 90 ASN A N 1
ATOM 725 C CA . ASN A 1 90 ? -1.577 1.421 -2.844 1.00 94.69 90 ASN A CA 1
ATOM 726 C C . ASN A 1 90 ? -2.546 0.987 -1.723 1.00 94.69 90 ASN A C 1
ATOM 728 O O . ASN A 1 90 ? -2.451 -0.123 -1.200 1.00 94.69 90 ASN A O 1
ATOM 732 N N . GLY A 1 91 ? -3.398 1.904 -1.251 1.00 93.94 91 GLY A N 1
ATOM 733 C CA . GLY A 1 91 ? -4.188 1.724 -0.029 1.00 93.94 91 GLY A CA 1
ATOM 734 C C . GLY A 1 91 ? -5.164 0.547 -0.092 1.00 93.94 91 GLY A C 1
ATOM 735 O O . GLY A 1 91 ? -5.324 -0.157 0.899 1.00 93.94 91 GLY A O 1
ATOM 736 N N . ASP A 1 92 ? -5.743 0.297 -1.263 1.00 91.56 92 ASP A N 1
ATOM 737 C CA . ASP A 1 92 ? -6.633 -0.826 -1.563 1.00 91.56 92 ASP A CA 1
ATOM 738 C C . ASP A 1 92 ? -5.947 -2.184 -1.346 1.00 91.56 92 ASP A C 1
ATOM 740 O O . ASP A 1 92 ? -6.425 -3.019 -0.576 1.00 91.56 92 ASP A O 1
ATOM 744 N N . VAL A 1 93 ? -4.776 -2.382 -1.954 1.00 93.19 93 VAL A N 1
ATOM 745 C CA . VAL A 1 93 ? -3.988 -3.615 -1.819 1.00 93.19 93 VAL A CA 1
ATOM 746 C C . VAL A 1 93 ? -3.460 -3.762 -0.394 1.00 93.19 93 VAL A C 1
ATOM 748 O O . VAL A 1 93 ? -3.435 -4.868 0.152 1.00 93.19 93 VAL A O 1
ATOM 751 N N . LEU A 1 94 ? -3.033 -2.665 0.237 1.00 95.38 94 LEU A N 1
ATOM 752 C CA . LEU A 1 94 ? -2.548 -2.698 1.615 1.00 95.38 94 LEU A CA 1
ATOM 753 C C . LEU A 1 94 ? -3.655 -3.104 2.601 1.00 95.38 94 LEU A C 1
ATOM 755 O O . LEU A 1 94 ? -3.401 -3.933 3.474 1.00 95.38 94 LEU A O 1
ATOM 759 N N . LEU A 1 95 ? -4.876 -2.585 2.442 1.00 93.50 95 LEU A N 1
ATOM 760 C CA . LEU A 1 95 ? -6.019 -2.950 3.283 1.00 93.50 95 LEU A CA 1
ATOM 761 C C . LEU A 1 95 ? -6.467 -4.391 3.074 1.00 93.50 95 LEU A C 1
ATOM 763 O O . LEU A 1 95 ? -6.659 -5.110 4.054 1.00 93.50 95 LEU A O 1
ATOM 767 N N . GLN A 1 96 ? -6.556 -4.853 1.825 1.00 92.44 96 GLN A N 1
ATOM 768 C CA . GLN A 1 96 ? -6.864 -6.256 1.528 1.00 92.44 96 GLN A CA 1
ATOM 769 C C . GLN A 1 96 ? -5.866 -7.214 2.194 1.00 92.44 96 GLN A C 1
ATOM 771 O O . GLN A 1 96 ? -6.257 -8.229 2.772 1.00 92.44 96 GLN A O 1
ATOM 776 N N . ASN A 1 97 ? -4.575 -6.877 2.166 1.00 92.38 97 ASN A N 1
ATOM 777 C CA . ASN A 1 97 ? -3.554 -7.656 2.864 1.00 92.38 97 ASN A CA 1
ATOM 778 C C . ASN A 1 97 ? -3.703 -7.577 4.388 1.00 92.38 97 ASN A C 1
ATOM 780 O O . ASN A 1 97 ? -3.582 -8.598 5.061 1.00 92.38 97 ASN A O 1
ATOM 784 N N . ALA A 1 98 ? -3.997 -6.398 4.944 1.00 92.56 98 ALA A N 1
ATOM 785 C CA . ALA A 1 98 ? -4.208 -6.247 6.380 1.00 92.56 98 ALA A CA 1
ATOM 786 C C . ALA A 1 98 ? -5.380 -7.108 6.879 1.00 92.56 98 ALA A C 1
ATOM 788 O O . ALA A 1 98 ? -5.236 -7.768 7.909 1.00 92.56 98 ALA A O 1
ATOM 789 N N . HIS A 1 99 ? -6.484 -7.174 6.124 1.00 90.88 99 HIS A N 1
ATOM 790 C CA . HIS A 1 99 ? -7.602 -8.092 6.381 1.00 90.88 99 HIS A CA 1
ATOM 791 C C . HIS A 1 99 ? -7.167 -9.553 6.409 1.00 90.88 99 HIS A C 1
ATOM 793 O O . HIS A 1 99 ? -7.545 -10.301 7.309 1.00 90.88 99 HIS A O 1
ATOM 799 N N . ALA A 1 100 ? -6.377 -9.970 5.418 1.00 89.94 100 ALA A N 1
ATOM 800 C CA . ALA A 1 100 ? -5.897 -11.343 5.331 1.00 89.94 100 ALA A CA 1
ATOM 801 C C . ALA A 1 100 ? -4.980 -11.708 6.511 1.00 89.94 100 ALA A C 1
ATOM 803 O O . ALA A 1 100 ? -5.099 -12.803 7.055 1.00 89.94 100 ALA A O 1
ATOM 804 N N . GLU A 1 101 ? -4.100 -10.794 6.925 1.00 88.56 101 GLU A N 1
ATOM 805 C CA . GLU A 1 101 ? -3.133 -11.026 8.003 1.00 88.56 101 GLU A CA 1
ATOM 806 C C . GLU A 1 101 ? -3.735 -10.958 9.415 1.00 88.56 101 GLU A C 1
ATOM 808 O O . GLU A 1 101 ? -3.241 -11.638 10.311 1.00 88.56 101 GLU A O 1
ATOM 813 N N . HIS A 1 102 ? -4.767 -10.138 9.638 1.00 87.75 102 HIS A N 1
ATOM 814 C CA . HIS A 1 102 ? -5.311 -9.869 10.978 1.00 87.75 102 HIS A CA 1
ATOM 815 C C . HIS A 1 102 ? -6.670 -10.524 11.227 1.00 87.75 102 HIS A C 1
ATOM 817 O O . HIS A 1 102 ? -7.319 -10.191 12.211 1.00 87.75 102 HIS A O 1
ATOM 823 N N . ARG A 1 103 ? -7.095 -11.463 10.373 1.00 80.44 103 ARG A N 1
ATOM 824 C CA . ARG A 1 103 ? -8.405 -12.133 10.456 1.00 80.44 103 ARG A CA 1
ATOM 825 C C . ARG A 1 103 ? -8.753 -12.654 11.858 1.00 80.44 103 ARG A C 1
ATOM 827 O O . ARG A 1 103 ? -9.920 -12.634 12.236 1.00 80.44 103 ARG A O 1
ATOM 834 N N . ASP A 1 104 ? -7.751 -13.099 12.611 1.00 84.12 104 ASP A N 1
ATOM 835 C CA . ASP A 1 104 ? -7.925 -13.715 13.929 1.00 84.12 104 ASP A CA 1
ATOM 836 C C . ASP A 1 104 ? -7.729 -12.731 15.104 1.00 84.12 104 ASP A C 1
ATOM 838 O O . ASP A 1 104 ? -7.716 -13.149 16.261 1.00 84.12 104 ASP A O 1
ATOM 842 N N . LEU A 1 105 ? -7.561 -11.429 14.831 1.00 87.88 105 LEU A N 1
ATOM 843 C CA . LEU A 1 105 ? -7.316 -10.376 15.826 1.00 87.88 105 LEU A CA 1
ATOM 844 C C . LEU A 1 105 ? -8.493 -9.378 15.854 1.00 87.88 105 LEU A C 1
ATOM 846 O O . LEU A 1 105 ? -8.533 -8.463 15.026 1.00 87.88 105 LEU A O 1
ATOM 850 N N . PRO A 1 106 ? -9.449 -9.516 16.797 1.00 84.44 106 PRO A N 1
ATOM 851 C CA . PRO A 1 106 ? -10.693 -8.740 16.808 1.00 84.44 106 PRO A CA 1
ATOM 852 C C . PRO A 1 106 ? -10.488 -7.221 16.825 1.00 84.44 106 PRO A C 1
ATOM 854 O O . PRO A 1 106 ? -11.187 -6.487 16.122 1.00 84.44 106 PRO A O 1
ATOM 857 N N . GLU A 1 107 ? -9.520 -6.745 17.606 1.00 85.38 107 GLU A N 1
ATOM 858 C CA . GLU A 1 107 ? -9.202 -5.326 17.751 1.00 85.38 107 GLU A CA 1
ATOM 859 C C . GLU A 1 107 ? -8.697 -4.745 16.426 1.00 85.38 107 GLU A C 1
ATOM 861 O O . GLU A 1 107 ? -9.213 -3.731 15.950 1.00 85.38 107 GLU A O 1
ATOM 866 N N . ALA A 1 108 ? -7.765 -5.442 15.771 1.00 89.06 108 ALA A N 1
ATOM 867 C CA . ALA A 1 108 ? -7.249 -5.056 14.464 1.00 89.06 108 ALA A CA 1
ATOM 868 C C . ALA A 1 108 ? -8.342 -5.114 13.384 1.00 89.06 108 ALA A C 1
ATOM 870 O O . ALA A 1 108 ? -8.447 -4.185 12.585 1.00 89.06 108 ALA A O 1
ATOM 871 N N . CYS A 1 109 ? -9.206 -6.136 13.386 1.00 90.69 109 CYS A N 1
ATOM 872 C CA . CYS A 1 109 ? -10.345 -6.220 12.466 1.00 90.69 109 CYS A CA 1
ATOM 873 C C . CYS A 1 109 ? -11.298 -5.026 12.600 1.00 90.69 109 CYS A C 1
ATOM 875 O O . CYS A 1 109 ? -11.754 -4.494 11.589 1.00 90.69 109 CYS A O 1
ATOM 877 N N . SER A 1 110 ? -11.589 -4.582 13.828 1.00 92.06 110 SER A N 1
ATOM 878 C CA . SER A 1 110 ? -12.447 -3.415 14.059 1.00 92.06 110 SER A CA 1
ATOM 879 C C . SER A 1 110 ? -11.836 -2.144 13.464 1.00 92.06 110 SER A C 1
ATOM 881 O O . SER A 1 110 ? -12.516 -1.409 12.748 1.00 92.06 110 SER A O 1
ATOM 883 N N . ILE A 1 111 ? -10.536 -1.925 13.691 1.00 94.31 111 ILE A N 1
ATOM 884 C CA . ILE A 1 111 ? -9.795 -0.803 13.105 1.00 94.31 111 ILE A CA 1
ATOM 885 C C . ILE A 1 111 ? -9.820 -0.867 11.576 1.00 94.31 111 ILE A C 1
ATOM 887 O O . ILE A 1 111 ? -10.155 0.125 10.935 1.00 94.31 111 ILE A O 1
ATOM 891 N N . ILE A 1 112 ? -9.503 -2.023 10.985 1.00 93.69 112 ILE A N 1
ATOM 892 C CA . ILE A 1 112 ? -9.468 -2.195 9.527 1.00 93.69 112 ILE A CA 1
ATOM 893 C C . ILE A 1 112 ? -10.853 -1.937 8.914 1.00 93.69 112 ILE A C 1
ATOM 895 O O . ILE A 1 112 ? -10.946 -1.230 7.915 1.00 93.69 112 ILE A O 1
ATOM 899 N N . ARG A 1 113 ? -11.935 -2.418 9.540 1.00 93.31 113 ARG A N 1
ATOM 900 C CA . ARG A 1 113 ? -13.310 -2.149 9.085 1.00 93.31 113 ARG A CA 1
ATOM 901 C C . ARG A 1 113 ? -13.630 -0.652 9.066 1.00 93.31 113 ARG A C 1
ATOM 903 O O . ARG A 1 113 ? -14.190 -0.163 8.094 1.00 93.31 113 ARG A O 1
ATOM 910 N N . VAL A 1 114 ? -13.261 0.080 10.119 1.00 93.50 114 VAL A N 1
ATOM 911 C CA . VAL A 1 114 ? -13.477 1.538 10.178 1.00 93.50 114 VAL A CA 1
ATOM 912 C C . VAL A 1 114 ? -12.668 2.263 9.096 1.00 93.50 114 VAL A C 1
ATOM 914 O O . VAL A 1 114 ? -13.148 3.237 8.520 1.00 93.50 114 VAL A O 1
ATOM 917 N N . LEU A 1 115 ? -11.453 1.791 8.796 1.00 93.94 115 LEU A N 1
ATOM 918 C CA . LEU A 1 115 ? -10.643 2.333 7.703 1.00 93.94 115 LEU A CA 1
ATOM 919 C C . LEU A 1 115 ? -11.310 2.114 6.339 1.00 93.94 115 LEU A C 1
ATOM 921 O O . LEU A 1 115 ? -11.358 3.056 5.550 1.00 93.94 115 LEU A O 1
ATOM 925 N N . ASP A 1 116 ? -11.847 0.920 6.076 1.00 91.69 116 ASP A N 1
ATOM 926 C CA . ASP A 1 116 ? -12.593 0.631 4.842 1.00 91.69 116 ASP A CA 1
ATOM 927 C C . ASP A 1 116 ? -13.811 1.541 4.688 1.00 91.69 116 ASP A C 1
ATOM 929 O O . ASP A 1 116 ? -13.993 2.151 3.635 1.00 91.69 116 ASP A O 1
ATOM 933 N N . GLU A 1 117 ? -14.622 1.666 5.744 1.00 91.00 117 GLU A N 1
ATOM 934 C CA . GLU A 1 117 ? -15.811 2.523 5.749 1.00 91.00 117 GLU A CA 1
ATOM 935 C C . GLU A 1 117 ? -15.421 3.962 5.401 1.00 91.00 117 GLU A C 1
ATOM 937 O O . GLU A 1 117 ? -15.914 4.514 4.416 1.00 91.00 117 GLU A O 1
ATOM 942 N N . PHE A 1 118 ? -14.435 4.524 6.103 1.00 89.19 118 PHE A N 1
ATOM 943 C CA . PHE A 1 118 ? -13.991 5.896 5.872 1.00 89.19 118 PHE A CA 1
ATOM 944 C C . PHE A 1 118 ? -13.432 6.122 4.459 1.00 89.19 118 PHE A C 1
ATOM 946 O O . PHE A 1 118 ? -13.667 7.164 3.849 1.00 89.19 118 PHE A O 1
ATOM 953 N N . LEU A 1 119 ? -12.668 5.172 3.917 1.00 87.12 119 LEU A N 1
ATOM 954 C CA . LEU A 1 119 ? -12.090 5.310 2.578 1.00 87.12 119 LEU A CA 1
ATOM 955 C C . LEU A 1 119 ? -13.131 5.125 1.474 1.00 87.12 119 LEU A C 1
ATOM 957 O O . LEU A 1 119 ? -13.038 5.799 0.447 1.00 87.12 119 LEU A O 1
ATOM 961 N N . SER A 1 120 ? -14.124 4.261 1.695 1.00 85.62 120 SER A N 1
ATOM 962 C CA . SER A 1 120 ? -15.241 4.071 0.771 1.00 85.62 120 SER A CA 1
ATOM 963 C C . SER A 1 120 ? -16.129 5.314 0.696 1.00 85.62 120 SER A C 1
ATOM 965 O O . SER A 1 120 ? -16.423 5.778 -0.404 1.00 85.62 120 SER A O 1
ATOM 967 N N . GLU A 1 121 ? -16.452 5.925 1.841 1.00 83.81 121 GLU A N 1
ATOM 968 C CA . GLU A 1 121 ? -17.238 7.159 1.907 1.00 83.81 121 GLU A CA 1
ATOM 969 C C . GLU A 1 121 ? -16.558 8.284 1.123 1.00 83.81 121 GLU A C 1
ATOM 971 O O . GLU A 1 121 ? -17.191 8.941 0.298 1.00 83.81 121 GLU A O 1
ATOM 976 N N . GLN A 1 122 ? -15.249 8.458 1.309 1.00 72.12 122 GLN A N 1
ATOM 977 C CA . GLN A 1 122 ? -14.478 9.506 0.636 1.00 72.12 122 GLN A CA 1
ATOM 978 C C . GLN A 1 122 ? -14.420 9.324 -0.888 1.00 72.12 122 GLN A C 1
ATOM 980 O O . GLN A 1 122 ? -14.411 10.318 -1.610 1.00 72.12 122 GLN A O 1
ATOM 985 N N . GLN A 1 123 ? -14.415 8.084 -1.395 1.00 67.00 123 GLN A N 1
ATOM 986 C CA . GLN A 1 123 ? -14.509 7.832 -2.839 1.00 67.00 123 GLN A CA 1
ATOM 987 C C . GLN A 1 123 ? -15.890 8.178 -3.405 1.00 67.00 123 GLN A C 1
ATOM 989 O O . GLN A 1 123 ? -15.976 8.617 -4.545 1.00 67.00 123 GLN A O 1
ATOM 994 N N . SER A 1 124 ? -16.964 8.028 -2.626 1.00 58.62 124 SER A N 1
ATOM 995 C CA . SER A 1 124 ? -18.327 8.380 -3.055 1.00 58.62 124 SER A CA 1
ATOM 996 C C . SER A 1 124 ? -18.649 9.883 -3.049 1.00 58.62 124 SER A C 1
ATOM 998 O O . SER A 1 124 ? -19.690 10.271 -3.577 1.00 58.62 124 SER A O 1
ATOM 1000 N N . PHE A 1 125 ? -17.781 10.736 -2.490 1.00 46.84 125 PHE A N 1
ATOM 1001 C CA . PHE A 1 125 ? -17.948 12.199 -2.482 1.00 46.84 125 PHE A CA 1
ATOM 1002 C C . PHE A 1 125 ? -17.043 12.943 -3.486 1.00 46.84 125 PHE A C 1
ATOM 1004 O O . PHE A 1 125 ? -16.985 14.174 -3.437 1.00 46.84 125 PHE A O 1
ATOM 1011 N N . CYS A 1 126 ? -16.345 12.232 -4.382 1.00 40.59 126 CYS A N 1
ATOM 1012 C CA . CYS A 1 126 ? -15.475 12.801 -5.421 1.00 40.59 126 CYS A CA 1
ATOM 1013 C C . CYS A 1 126 ? -15.936 12.432 -6.834 1.00 40.59 126 CYS A C 1
ATOM 1015 O O . CYS A 1 126 ? -16.331 11.266 -7.047 1.00 40.59 126 CYS A O 1
#

Radius of gyration: 21.0 Å; chains: 1; bounding box: 39×51×66 Å

Foldseek 3Di:
DDDDDDDDDDDPPPPPDPPPPPDWPLNVVLVVQLVVVVVVVDPVSNVVSVVVSVVLVVVLLVLLVVLLVVVLPDPVSLVVSLVSLVPSRCNVVSLVVQCVVCVPPVSSVVSSVVSVVVVVVVVVVD